Protein AF-A0A8T4DGM3-F1 (afdb_monomer)

Secondary structure (DSSP, 8-state):
---------------HHHHHHHHHHHHHHHHHHHHHHHTT-HHHHHHHHHHHHHIIIIIIIIIIGGGSTTTTS--TTTTHHHHHHHHS----SPPPHHHHHHHHHHHHHHHHHHHHTTTT-HHHHHHHHHHHHIIIIIIIIIIISTT---TT-HHHHHHHHHT-

pLDDT: mean 78.57, std 16.03, range [40.69, 97.56]

Radius of gyration: 17.09 Å; Cα contacts (8 Å, |Δi|>4): 159; chains: 1; bounding box: 42×30×49 Å

Sequence (164 aa):
MNERAKTESKAPVFGWREWFSFLPLFITYIILGFYAIFRIEPLLAFGYLAYILAFYVVGTSYIFCAKCPHYGQRCSYIFAGLLAKRLFKQRYGDCSRIERTYPVVALMLLFIIPMLFVLDNLFYLLTLLVLIVVMFGIVKPFIVCATCQYSHCFGKALSDKVKR

Mean predicted aligned error: 8.23 Å

Solvent-accessible surface area (backbone atoms only — not comparable to full-atom values): 9220 Å² total; per-residue (Å²): 138,82,86,76,70,84,69,81,68,72,67,63,84,67,60,74,69,62,51,68,60,48,52,56,55,52,50,51,51,50,53,53,31,37,51,44,29,38,77,78,41,50,71,58,22,54,50,49,55,51,47,54,50,46,44,49,54,47,48,44,8,54,60,46,23,18,48,36,94,58,49,55,35,80,46,81,60,77,50,26,15,42,49,16,51,74,76,46,70,84,46,79,77,81,80,50,72,63,64,62,46,48,52,55,55,53,50,49,49,64,61,46,56,38,44,72,59,27,71,90,38,62,70,60,38,52,52,57,49,50,50,48,48,47,46,62,69,48,39,37,28,67,60,56,19,64,74,53,83,56,77,88,38,70,53,27,57,52,22,66,57,73,78,104

Structure (mmCIF, N/CA/C/O backbone):
data_AF-A0A8T4DGM3-F1
#
_entry.id   AF-A0A8T4DGM3-F1
#
loop_
_atom_site.group_PDB
_atom_site.id
_atom_site.type_symbol
_atom_site.label_atom_id
_atom_site.label_alt_id
_atom_site.label_comp_id
_atom_site.label_asym_id
_atom_site.label_entity_id
_atom_site.label_seq_id
_atom_site.pdbx_PDB_ins_code
_atom_site.Cartn_x
_atom_site.Cartn_y
_atom_site.Cartn_z
_atom_site.occupancy
_atom_site.B_iso_or_equiv
_atom_site.auth_seq_id
_atom_site.auth_comp_id
_atom_site.auth_asym_id
_atom_site.auth_atom_id
_atom_site.pdbx_PDB_model_num
ATOM 1 N N . MET A 1 1 ? 20.380 -8.406 -31.298 1.00 40.69 1 MET A N 1
ATOM 2 C CA . MET A 1 1 ? 20.753 -7.624 -30.098 1.00 40.69 1 MET A CA 1
ATOM 3 C C . MET A 1 1 ? 20.359 -6.190 -30.383 1.00 40.69 1 MET A C 1
ATOM 5 O O . MET A 1 1 ? 20.923 -5.611 -31.292 1.00 40.69 1 MET A O 1
ATOM 9 N N . ASN A 1 2 ? 19.287 -5.697 -29.760 1.00 41.78 2 ASN A N 1
ATOM 10 C CA . ASN A 1 2 ? 18.649 -4.448 -30.173 1.00 41.78 2 ASN A CA 1
ATOM 11 C C . ASN A 1 2 ? 19.106 -3.305 -29.259 1.00 41.78 2 ASN A C 1
ATOM 13 O O . ASN A 1 2 ? 18.801 -3.306 -28.064 1.00 41.78 2 ASN A O 1
ATOM 17 N N . GLU A 1 3 ? 19.843 -2.367 -29.845 1.00 40.78 3 GLU A N 1
ATOM 18 C CA . GLU A 1 3 ? 20.287 -1.087 -29.298 1.00 40.78 3 GLU A CA 1
ATOM 19 C C . GLU A 1 3 ? 19.090 -0.167 -29.009 1.00 40.78 3 GLU A C 1
ATOM 21 O O . GLU A 1 3 ? 18.940 0.909 -29.584 1.00 40.78 3 GLU A O 1
ATOM 26 N N . ARG A 1 4 ? 18.210 -0.553 -28.077 1.00 46.69 4 ARG A N 1
ATOM 27 C CA . ARG A 1 4 ? 17.335 0.430 -27.431 1.00 46.69 4 ARG A CA 1
ATOM 28 C C . ARG A 1 4 ? 18.205 1.263 -26.513 1.00 46.69 4 ARG A C 1
ATOM 30 O O . ARG A 1 4 ? 18.380 0.933 -25.344 1.00 46.69 4 ARG A O 1
ATOM 37 N N . ALA A 1 5 ? 18.797 2.282 -27.126 1.00 44.53 5 ALA A N 1
ATOM 38 C CA . ALA A 1 5 ? 19.100 3.574 -26.558 1.00 44.53 5 ALA A CA 1
ATOM 39 C C . ALA A 1 5 ? 18.990 3.580 -25.030 1.00 44.53 5 ALA A C 1
ATOM 41 O O . ALA A 1 5 ? 17.903 3.712 -24.461 1.00 44.53 5 ALA A O 1
ATOM 42 N N . LYS A 1 6 ? 20.148 3.506 -24.367 1.00 43.31 6 LYS A N 1
ATOM 43 C CA . LYS A 1 6 ? 20.361 4.240 -23.121 1.00 43.31 6 LYS A CA 1
ATOM 44 C C . LYS A 1 6 ? 20.120 5.722 -23.434 1.00 43.31 6 LYS A C 1
ATOM 46 O O . LYS A 1 6 ? 21.052 6.506 -23.534 1.00 43.31 6 LYS A O 1
ATOM 51 N N . THR A 1 7 ? 18.868 6.125 -23.625 1.00 45.53 7 THR A N 1
ATOM 52 C CA . THR A 1 7 ? 18.479 7.477 -23.268 1.00 45.53 7 THR A CA 1
ATOM 53 C C . THR A 1 7 ? 18.779 7.550 -21.785 1.00 45.53 7 THR A C 1
ATOM 55 O O . THR A 1 7 ? 18.073 6.934 -20.982 1.00 45.53 7 THR A O 1
ATOM 58 N N . GLU A 1 8 ? 19.874 8.222 -21.436 1.00 46.50 8 GLU A N 1
ATOM 59 C CA . GLU A 1 8 ? 20.125 8.754 -20.103 1.00 46.50 8 GLU A CA 1
ATOM 60 C C . GLU A 1 8 ? 18.993 9.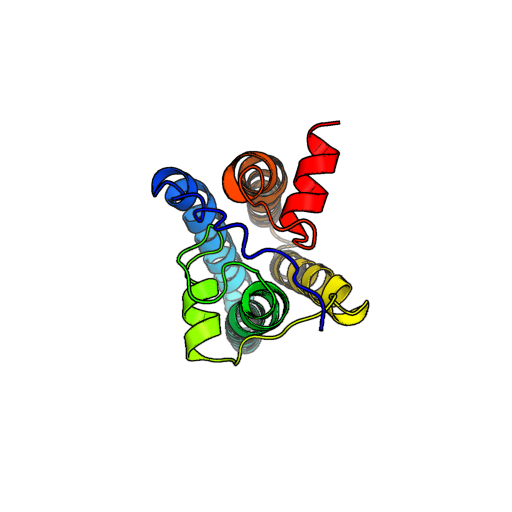734 -19.776 1.00 46.50 8 GLU A C 1
ATOM 62 O O . GLU A 1 8 ? 19.144 10.952 -19.762 1.00 46.50 8 GLU A O 1
ATOM 67 N N . SER A 1 9 ? 17.797 9.191 -19.562 1.00 51.19 9 SER A N 1
ATOM 68 C CA . SER A 1 9 ? 16.713 9.883 -18.904 1.00 51.19 9 SER A CA 1
ATOM 69 C C . SER A 1 9 ? 17.227 10.126 -17.496 1.00 51.19 9 SER A C 1
ATOM 71 O O . SER A 1 9 ? 17.255 9.216 -16.661 1.00 51.19 9 SER A O 1
ATOM 73 N N . LYS A 1 10 ? 17.746 11.340 -17.267 1.00 49.84 10 LYS A N 1
ATOM 74 C CA . LYS A 1 10 ? 18.038 11.835 -15.925 1.00 49.84 10 LYS A CA 1
ATOM 75 C C . LYS A 1 10 ? 16.781 11.571 -15.115 1.00 49.84 10 LYS A C 1
ATOM 77 O O . LYS A 1 10 ? 15.729 12.129 -15.426 1.00 49.84 10 LYS A O 1
ATOM 82 N N . ALA A 1 11 ? 16.888 10.671 -14.135 1.00 52.81 11 ALA A N 1
ATOM 83 C CA . ALA A 1 11 ? 15.782 10.388 -13.239 1.00 52.81 11 ALA A CA 1
ATOM 84 C C . ALA A 1 11 ? 15.266 11.739 -12.734 1.00 52.81 11 ALA A C 1
ATOM 86 O O . ALA A 1 11 ? 16.089 12.540 -12.274 1.00 52.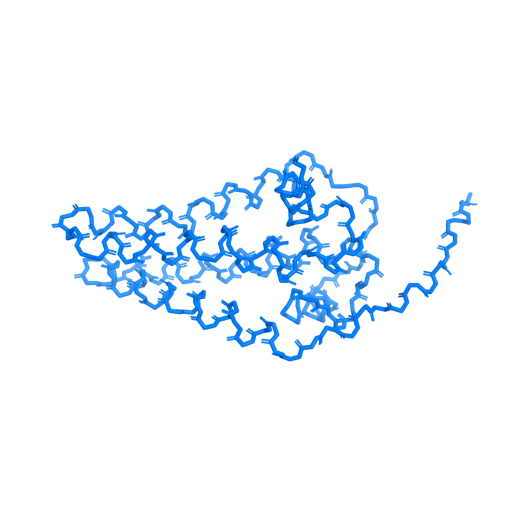81 11 ALA A O 1
ATOM 87 N N . PRO A 1 12 ? 13.964 12.041 -12.874 1.00 53.78 12 PRO A N 1
ATOM 88 C CA . PRO A 1 12 ? 13.437 13.284 -12.348 1.00 53.78 12 PRO A CA 1
ATOM 89 C C . PRO A 1 12 ? 13.794 13.312 -10.863 1.00 53.78 12 PRO A C 1
ATOM 91 O O . PRO A 1 12 ? 13.403 12.416 -10.109 1.00 53.78 12 PRO A O 1
ATOM 94 N N . VAL A 1 13 ? 14.615 14.291 -10.474 1.00 53.06 13 VAL A N 1
ATOM 95 C CA . VAL A 1 13 ? 14.985 14.531 -9.081 1.00 53.06 13 VAL A CA 1
ATOM 96 C C . VAL A 1 13 ? 13.714 15.031 -8.416 1.00 53.06 13 VAL A C 1
ATOM 98 O O . VAL A 1 13 ? 13.386 16.211 -8.463 1.00 53.06 13 VAL A O 1
ATOM 101 N N . PHE A 1 14 ? 12.921 14.082 -7.934 1.00 56.44 14 PHE A N 1
ATOM 102 C CA . PHE A 1 14 ? 11.616 14.347 -7.359 1.00 56.44 14 PHE A CA 1
ATOM 103 C C . PHE A 1 14 ? 11.800 15.100 -6.037 1.00 56.44 14 PHE A C 1
ATOM 105 O O . PHE A 1 14 ? 12.690 14.764 -5.247 1.00 56.44 14 PHE A O 1
ATOM 112 N N . GLY A 1 15 ? 11.008 16.150 -5.829 1.00 55.75 15 GLY A N 1
ATOM 113 C CA . GLY A 1 15 ? 11.131 17.046 -4.694 1.00 55.75 15 GLY A CA 1
ATOM 114 C C . GLY A 1 15 ? 10.674 16.358 -3.413 1.00 55.75 15 GLY A C 1
ATOM 115 O O . GLY A 1 15 ? 9.678 15.642 -3.360 1.00 55.75 15 GLY A O 1
ATOM 116 N N . TRP A 1 16 ? 11.376 16.612 -2.312 1.00 58.34 16 TRP A N 1
ATOM 117 C CA . TRP A 1 16 ? 10.956 16.150 -0.983 1.00 58.34 16 TRP A CA 1
ATOM 118 C C . TRP A 1 16 ? 9.525 16.598 -0.623 1.00 58.34 16 TRP A C 1
ATOM 120 O O . TRP A 1 16 ? 8.851 15.958 0.180 1.00 58.34 16 TRP A O 1
ATOM 130 N N . ARG A 1 17 ? 9.043 17.674 -1.255 1.00 59.72 17 ARG A N 1
ATOM 131 C CA . ARG A 1 17 ? 7.758 18.334 -1.004 1.00 59.72 17 ARG A CA 1
ATOM 132 C C . ARG A 1 17 ? 6.548 17.463 -1.340 1.00 59.72 17 ARG A C 1
ATOM 134 O O . ARG A 1 17 ? 5.610 17.403 -0.555 1.00 59.72 17 ARG A O 1
ATOM 141 N N . GLU A 1 18 ? 6.591 16.745 -2.457 1.00 62.59 18 GLU A N 1
ATOM 142 C CA . GLU A 1 18 ? 5.509 15.847 -2.877 1.00 62.59 18 GLU A CA 1
ATOM 143 C C . GLU A 1 18 ? 5.398 14.607 -1.972 1.00 62.59 18 GLU A C 1
ATOM 145 O O . GLU A 1 18 ? 4.318 14.048 -1.759 1.00 62.59 18 GLU A O 1
ATOM 150 N N . TRP A 1 19 ? 6.534 14.196 -1.406 1.00 61.28 19 TRP A N 1
ATOM 151 C CA . TRP A 1 19 ? 6.655 13.066 -0.490 1.00 61.28 19 TRP A CA 1
ATOM 152 C C . TRP A 1 19 ? 5.946 13.331 0.841 1.00 61.28 19 TRP A C 1
ATOM 154 O O . TRP A 1 19 ? 5.214 12.474 1.340 1.00 61.28 19 TRP A O 1
ATOM 164 N N . PHE A 1 20 ? 6.092 14.553 1.362 1.00 65.69 20 PHE A N 1
ATOM 165 C CA . PHE A 1 20 ? 5.395 15.014 2.562 1.00 65.69 20 PHE A CA 1
ATOM 166 C C . PHE A 1 20 ? 3.872 15.084 2.395 1.00 65.69 20 PHE A C 1
ATOM 168 O O . PHE A 1 20 ? 3.170 15.130 3.396 1.00 65.69 20 PHE A O 1
ATOM 175 N N . SER A 1 21 ? 3.333 15.056 1.172 1.00 70.75 21 SER A N 1
ATOM 176 C CA . SER A 1 21 ? 1.881 15.105 0.965 1.00 70.75 21 SER A CA 1
ATOM 177 C C . SER A 1 21 ? 1.222 13.722 0.936 1.00 70.75 21 SER A C 1
ATOM 179 O O . SER A 1 21 ? 0.131 13.565 1.472 1.00 70.75 21 SER A O 1
ATOM 181 N N . PHE A 1 22 ? 1.853 12.706 0.333 1.00 76.50 22 PHE A N 1
ATOM 182 C CA . PHE A 1 22 ? 1.239 11.372 0.192 1.00 76.50 22 PHE A CA 1
ATOM 183 C C . PHE A 1 22 ? 1.527 10.441 1.370 1.00 76.50 22 PHE A C 1
ATOM 185 O O . PHE A 1 22 ? 0.646 9.706 1.816 1.00 76.50 22 PHE A O 1
ATOM 192 N N . LEU A 1 23 ? 2.770 10.444 1.856 1.00 81.00 23 LEU A N 1
ATOM 193 C CA . LEU A 1 23 ? 3.220 9.478 2.853 1.00 81.00 23 LEU A CA 1
ATOM 194 C C . LEU A 1 23 ? 2.472 9.619 4.188 1.00 81.00 23 LEU A C 1
ATOM 196 O O . LEU A 1 23 ? 2.038 8.588 4.702 1.00 81.00 23 LEU A O 1
ATOM 200 N N . PRO A 1 24 ? 2.242 10.833 4.730 1.00 88.00 24 PRO A N 1
ATOM 201 C CA . PRO A 1 24 ? 1.488 10.967 5.970 1.00 88.00 24 PRO A CA 1
ATOM 202 C C . PRO A 1 24 ? 0.059 10.454 5.821 1.00 88.00 24 PRO A C 1
ATOM 204 O O . PRO A 1 24 ? -0.381 9.695 6.669 1.00 88.00 24 PRO A O 1
ATOM 207 N N . LEU A 1 25 ? -0.624 10.760 4.710 1.00 88.69 25 LEU A N 1
ATOM 208 C CA . LEU A 1 25 ? -1.981 10.262 4.453 1.00 88.69 25 LEU A CA 1
ATOM 209 C C . LEU A 1 25 ? -2.029 8.731 4.418 1.00 88.69 25 LEU A C 1
ATOM 211 O O . LEU A 1 25 ? -2.915 8.127 5.021 1.00 88.69 25 LEU A O 1
ATOM 215 N N . PHE A 1 26 ? -1.056 8.099 3.754 1.00 87.56 26 PHE A N 1
ATOM 216 C CA . PHE A 1 26 ? -0.984 6.642 3.698 1.00 87.56 26 PHE A CA 1
ATOM 217 C C . PHE A 1 26 ? -0.685 6.021 5.065 1.00 87.56 26 PHE A C 1
ATOM 219 O O . PHE A 1 26 ? -1.325 5.045 5.446 1.00 87.56 26 PHE A O 1
ATOM 226 N N . ILE A 1 27 ? 0.250 6.596 5.825 1.00 91.25 27 ILE A N 1
ATOM 227 C CA . ILE A 1 27 ? 0.577 6.135 7.180 1.00 91.25 27 ILE A CA 1
ATOM 228 C C . ILE A 1 27 ? -0.627 6.308 8.107 1.00 91.25 27 ILE A C 1
ATOM 230 O O . ILE A 1 27 ? -0.968 5.376 8.827 1.00 91.25 27 ILE A O 1
ATOM 234 N N . THR A 1 28 ? -1.313 7.452 8.057 1.00 93.12 28 THR A N 1
ATOM 235 C CA . THR A 1 28 ? -2.539 7.696 8.825 1.00 93.12 28 THR A CA 1
ATOM 236 C C . THR A 1 28 ? -3.606 6.662 8.488 1.00 93.12 28 THR A C 1
ATOM 238 O O . THR A 1 28 ? -4.201 6.093 9.400 1.00 93.12 28 THR A O 1
ATOM 241 N N . TYR A 1 29 ? -3.804 6.354 7.202 1.00 94.38 29 TYR A N 1
ATOM 242 C CA . TYR A 1 29 ? -4.722 5.298 6.781 1.00 94.38 29 TYR A CA 1
ATOM 243 C C . TYR A 1 29 ? -4.342 3.937 7.383 1.00 94.38 29 TYR A C 1
ATOM 245 O O . TYR A 1 29 ? -5.194 3.248 7.941 1.00 94.38 29 TYR A O 1
ATOM 253 N N . ILE A 1 30 ? -3.060 3.558 7.317 1.00 94.62 30 ILE A N 1
ATOM 254 C CA . ILE A 1 30 ? -2.570 2.292 7.877 1.00 94.62 30 ILE A CA 1
ATOM 255 C C . ILE A 1 30 ? -2.788 2.236 9.389 1.00 94.62 30 ILE A C 1
ATOM 257 O O . ILE A 1 30 ? -3.254 1.214 9.881 1.00 94.62 30 ILE A O 1
ATOM 261 N N . ILE A 1 31 ? -2.480 3.311 10.119 1.00 96.38 31 ILE A N 1
ATOM 262 C CA . ILE A 1 31 ? -2.642 3.372 11.577 1.00 96.38 31 ILE A CA 1
ATOM 263 C C . ILE A 1 31 ? -4.115 3.232 11.958 1.00 96.38 31 ILE A C 1
ATOM 265 O O . ILE A 1 31 ? -4.442 2.419 12.819 1.00 96.38 31 ILE A O 1
ATOM 269 N N . LEU A 1 32 ? -5.005 3.986 11.306 1.00 95.38 32 LEU A N 1
ATOM 270 C CA . LEU A 1 32 ? -6.441 3.916 11.577 1.00 95.38 32 LEU A CA 1
ATOM 271 C C . LEU A 1 32 ? -7.009 2.541 11.227 1.00 95.38 32 LEU A C 1
ATOM 273 O O . LEU A 1 32 ? -7.769 1.979 12.010 1.00 95.38 32 LEU A O 1
ATOM 277 N N . GLY A 1 33 ? -6.607 1.977 10.086 1.00 94.81 33 GLY A N 1
ATOM 278 C CA . GLY A 1 33 ? -7.051 0.652 9.678 1.00 94.81 33 GLY A CA 1
ATOM 279 C C . GLY A 1 33 ? -6.537 -0.455 10.595 1.00 94.81 33 GLY A C 1
ATOM 280 O O . GLY A 1 33 ? -7.305 -1.322 10.997 1.00 94.81 33 GLY A O 1
ATOM 281 N N . PHE A 1 34 ? -5.266 -0.393 10.999 1.00 97.00 34 PHE A N 1
ATOM 282 C CA . PHE A 1 34 ? -4.703 -1.310 11.987 1.00 97.00 34 PHE A CA 1
ATOM 283 C C . PHE A 1 34 ? -5.440 -1.196 13.321 1.00 97.00 34 PHE A C 1
ATOM 285 O O . PHE A 1 34 ? -5.837 -2.214 13.872 1.00 97.00 34 PHE A O 1
ATOM 292 N N . TYR A 1 35 ? -5.662 0.024 13.820 1.00 97.19 35 TYR A N 1
ATOM 293 C CA . TYR A 1 35 ? -6.368 0.253 15.079 1.00 97.19 35 TYR A CA 1
ATOM 294 C C . TYR A 1 35 ? -7.795 -0.305 15.046 1.00 97.19 35 TYR A C 1
ATOM 296 O O . TYR A 1 35 ? -8.197 -0.998 15.979 1.00 97.19 35 TYR A O 1
ATOM 304 N N . ALA A 1 36 ? -8.533 -0.058 13.960 1.00 95.00 36 ALA A N 1
ATOM 305 C CA . ALA A 1 36 ? -9.883 -0.576 13.773 1.00 95.00 36 ALA A CA 1
ATOM 306 C C . ALA A 1 36 ? -9.926 -2.109 13.837 1.00 95.00 36 ALA A C 1
ATOM 308 O O . ALA A 1 36 ? -10.709 -2.673 14.596 1.00 95.00 36 ALA A O 1
ATOM 309 N N . ILE A 1 37 ? -9.036 -2.780 13.100 1.00 97.06 37 ILE A N 1
ATOM 310 C CA . ILE A 1 37 ? -8.966 -4.244 13.098 1.00 97.06 37 ILE A CA 1
ATOM 311 C C . ILE A 1 37 ? -8.506 -4.758 14.468 1.00 97.06 37 ILE A C 1
ATOM 313 O O . ILE A 1 37 ? -9.090 -5.694 15.000 1.00 97.06 37 ILE A O 1
ATOM 317 N N . PHE A 1 38 ? -7.496 -4.129 15.075 1.00 97.56 38 PHE A N 1
ATOM 318 C CA . PHE A 1 38 ? -6.883 -4.577 16.329 1.00 97.56 38 PHE A CA 1
ATOM 319 C C . PHE A 1 38 ? -7.862 -4.571 17.505 1.00 97.56 38 PHE A C 1
ATOM 321 O O . PHE A 1 38 ? -7.759 -5.406 18.398 1.00 97.56 38 PHE A O 1
ATOM 328 N N . ARG A 1 39 ? -8.823 -3.643 17.505 1.00 96.25 39 ARG A N 1
ATOM 329 C CA . ARG A 1 39 ? -9.865 -3.549 18.537 1.00 96.25 39 ARG A CA 1
ATOM 330 C C . ARG A 1 39 ? -10.804 -4.756 18.562 1.00 96.25 39 ARG A C 1
ATOM 332 O O . ARG A 1 39 ? -11.394 -5.006 19.608 1.00 96.25 39 ARG A O 1
ATOM 339 N N . ILE A 1 40 ? -10.946 -5.457 17.438 1.00 96.00 40 ILE A N 1
ATOM 340 C CA . ILE A 1 40 ? -11.859 -6.592 17.266 1.00 96.00 40 ILE A CA 1
ATOM 341 C C . ILE A 1 40 ? -11.052 -7.895 17.208 1.00 96.00 40 ILE A C 1
ATOM 343 O O . ILE A 1 40 ? -11.288 -8.799 17.998 1.00 96.00 40 ILE A O 1
ATOM 347 N N . GLU A 1 41 ? -10.061 -7.963 16.315 1.00 96.75 41 GLU A N 1
ATOM 348 C CA . GLU A 1 41 ? -9.258 -9.156 16.025 1.00 96.75 41 GLU A CA 1
ATOM 349 C C . GLU A 1 41 ? -7.757 -8.807 15.907 1.00 96.75 41 GLU A C 1
ATOM 351 O O . GLU A 1 41 ? -7.245 -8.546 14.808 1.00 96.75 41 GLU A O 1
ATOM 356 N N . PRO A 1 42 ? -6.999 -8.823 17.024 1.00 96.62 42 PRO A N 1
ATOM 357 C CA . PRO A 1 42 ? -5.583 -8.447 17.047 1.00 96.62 42 PRO A CA 1
ATOM 358 C C . PRO A 1 42 ? -4.711 -9.245 16.075 1.00 96.62 42 PRO A C 1
ATOM 360 O O . PRO A 1 42 ? -3.838 -8.682 15.411 1.00 96.62 42 PRO A O 1
ATOM 363 N N . LEU A 1 43 ? -4.953 -10.556 15.957 1.00 97.38 43 LEU A N 1
ATOM 364 C CA . LEU A 1 43 ? -4.181 -11.428 15.070 1.00 97.38 43 LEU A CA 1
ATOM 365 C C . LEU A 1 43 ? -4.337 -11.004 13.603 1.00 97.38 43 LEU A C 1
ATOM 367 O O . LEU A 1 43 ? -3.356 -10.951 12.858 1.00 97.38 43 LEU A O 1
ATOM 371 N N . LEU A 1 44 ? -5.557 -10.637 13.205 1.00 95.75 44 LEU A N 1
ATOM 372 C CA . LEU A 1 44 ? -5.848 -10.175 11.852 1.00 95.75 44 LEU A CA 1
ATOM 373 C C . LEU A 1 44 ? -5.229 -8.798 11.587 1.00 95.75 44 LEU A C 1
ATOM 375 O O . LEU A 1 44 ? -4.759 -8.554 10.478 1.00 95.75 44 LEU A O 1
ATOM 379 N N . ALA A 1 45 ? -5.126 -7.932 12.598 1.00 96.62 45 ALA A N 1
ATOM 380 C CA . ALA A 1 45 ? -4.449 -6.639 12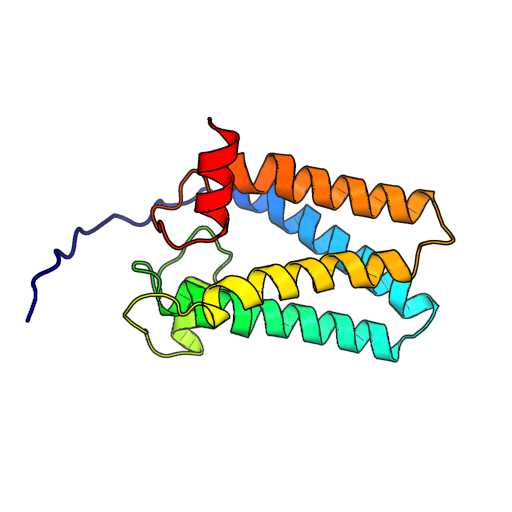.476 1.00 96.62 45 ALA A CA 1
ATOM 381 C C . ALA A 1 45 ? -2.947 -6.795 12.183 1.00 96.62 45 ALA A C 1
ATOM 383 O O . ALA A 1 45 ? -2.406 -6.119 11.303 1.00 96.62 45 ALA A O 1
ATOM 384 N N . PHE A 1 46 ? -2.267 -7.727 12.858 1.00 97.25 46 PHE A N 1
ATOM 385 C CA . PHE A 1 46 ? -0.875 -8.056 12.534 1.00 97.25 46 PHE A CA 1
ATOM 386 C C . PHE A 1 46 ? -0.747 -8.703 11.151 1.00 97.25 46 PHE A C 1
ATOM 388 O O . PHE A 1 46 ? 0.172 -8.364 10.403 1.00 97.25 46 PHE A O 1
ATOM 395 N N . GLY A 1 47 ? -1.697 -9.566 10.776 1.00 97.44 47 GLY A N 1
ATOM 396 C CA . GLY A 1 47 ? -1.794 -10.110 9.420 1.00 97.44 47 GLY A CA 1
ATOM 397 C C . GLY A 1 47 ? -1.939 -9.015 8.358 1.00 97.44 47 GLY A C 1
ATOM 398 O O . GLY A 1 47 ? -1.251 -9.046 7.339 1.00 97.44 47 GLY A O 1
ATOM 399 N N . TYR A 1 48 ? -2.756 -7.995 8.623 1.00 96.00 48 TYR A N 1
ATOM 400 C CA . TYR A 1 48 ? -2.927 -6.823 7.766 1.00 96.00 48 TYR A CA 1
ATOM 401 C C . TYR A 1 48 ? -1.630 -6.010 7.631 1.00 96.00 48 TYR A C 1
ATOM 403 O O . TYR A 1 48 ? -1.246 -5.639 6.521 1.00 96.00 48 TYR A O 1
ATOM 411 N N . LEU A 1 49 ? -0.893 -5.795 8.725 1.00 95.88 49 LEU A N 1
ATOM 412 C CA . LEU A 1 49 ? 0.401 -5.106 8.681 1.00 95.88 49 LEU A CA 1
ATOM 413 C C . LEU A 1 49 ? 1.437 -5.891 7.856 1.00 95.88 49 LEU A C 1
ATOM 415 O O . LEU A 1 49 ? 2.122 -5.322 7.001 1.00 95.88 49 LEU A O 1
ATOM 419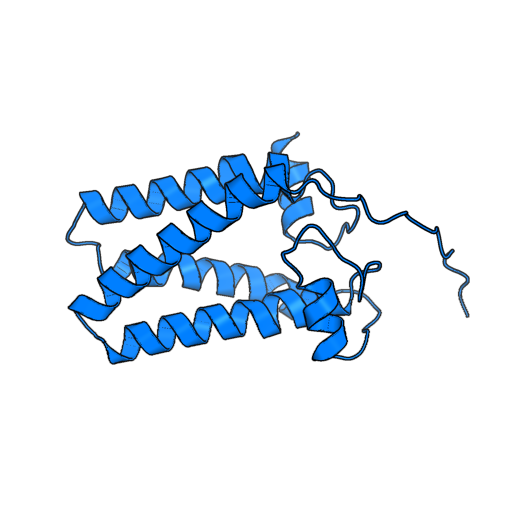 N N . ALA A 1 50 ? 1.520 -7.208 8.072 1.00 95.69 50 ALA A N 1
ATOM 420 C CA . ALA A 1 50 ? 2.388 -8.095 7.301 1.00 95.69 50 ALA A CA 1
ATOM 421 C C . ALA A 1 50 ? 2.013 -8.091 5.811 1.00 95.69 50 ALA A C 1
ATOM 423 O O . ALA A 1 50 ? 2.887 -8.043 4.944 1.00 95.69 50 ALA A O 1
ATOM 424 N N . TYR A 1 51 ? 0.715 -8.065 5.512 1.00 95.12 51 TYR A N 1
ATOM 425 C CA . TYR A 1 51 ? 0.191 -7.958 4.158 1.00 95.12 51 TYR A CA 1
ATOM 426 C C . TYR A 1 51 ? 0.596 -6.644 3.472 1.00 95.12 51 TYR A C 1
ATOM 428 O O . TYR A 1 51 ? 1.079 -6.678 2.340 1.00 95.12 51 TYR A O 1
ATOM 436 N N . ILE A 1 52 ? 0.479 -5.494 4.150 1.00 92.56 52 ILE A N 1
ATOM 437 C CA . ILE A 1 52 ? 0.936 -4.199 3.616 1.00 92.56 52 ILE A CA 1
ATOM 438 C C . ILE A 1 52 ? 2.431 -4.247 3.294 1.00 92.56 52 ILE A C 1
ATOM 440 O O . ILE A 1 52 ? 2.854 -3.807 2.220 1.00 92.56 52 ILE A O 1
ATOM 444 N N . LEU A 1 53 ? 3.237 -4.803 4.202 1.00 90.88 53 LEU A N 1
ATOM 445 C CA . LEU A 1 53 ? 4.676 -4.932 4.000 1.00 90.88 53 LEU A CA 1
ATOM 446 C C . LEU A 1 53 ? 4.989 -5.831 2.796 1.00 90.88 53 LEU A C 1
ATOM 448 O O . LEU A 1 53 ? 5.800 -5.462 1.946 1.00 90.88 53 LEU A O 1
ATOM 452 N N . ALA A 1 54 ? 4.308 -6.972 2.676 1.00 91.12 54 ALA A N 1
ATOM 453 C CA . ALA A 1 54 ? 4.449 -7.880 1.543 1.00 91.12 54 ALA A CA 1
ATOM 454 C C . ALA A 1 54 ? 4.035 -7.214 0.223 1.00 91.12 54 ALA A C 1
ATOM 456 O O . ALA A 1 54 ? 4.754 -7.311 -0.771 1.00 91.12 54 ALA A O 1
ATOM 457 N N . PHE A 1 55 ? 2.930 -6.468 0.207 1.00 88.62 55 PHE A N 1
ATOM 458 C CA . PHE A 1 55 ? 2.506 -5.685 -0.951 1.00 88.62 55 PHE A CA 1
ATOM 459 C C . PHE A 1 55 ? 3.558 -4.640 -1.352 1.00 88.62 55 PHE A C 1
ATOM 461 O O . PHE A 1 55 ? 3.844 -4.448 -2.538 1.00 88.62 55 PHE A O 1
ATOM 468 N N . TYR A 1 56 ? 4.182 -3.983 -0.379 1.00 83.62 56 TYR A N 1
ATOM 469 C CA . TYR A 1 56 ? 5.216 -2.993 -0.643 1.00 83.62 56 TYR A CA 1
ATOM 470 C C . TYR A 1 56 ? 6.506 -3.622 -1.200 1.00 83.62 56 TYR A C 1
ATOM 472 O O . TYR A 1 56 ? 7.050 -3.196 -2.227 1.00 83.62 56 TYR A O 1
ATOM 480 N N . VAL A 1 57 ? 6.985 -4.684 -0.557 1.00 84.19 57 VAL A N 1
ATOM 481 C CA . VAL A 1 57 ? 8.227 -5.367 -0.935 1.00 84.19 57 VAL A CA 1
ATOM 482 C C . VAL A 1 57 ? 8.052 -6.139 -2.244 1.00 84.19 57 VAL A C 1
ATOM 484 O O . VAL A 1 57 ? 8.808 -5.939 -3.192 1.00 84.19 57 VAL A O 1
ATOM 487 N N . VAL A 1 58 ? 7.034 -6.990 -2.339 1.00 83.25 58 VAL A N 1
ATOM 488 C CA . VAL A 1 58 ? 6.809 -7.854 -3.504 1.00 83.25 58 VAL A CA 1
ATOM 489 C C . VAL A 1 58 ? 6.044 -7.099 -4.587 1.00 83.25 58 VAL A C 1
ATOM 491 O O . VAL A 1 58 ? 6.524 -6.937 -5.707 1.00 83.25 58 VAL A O 1
ATOM 494 N N . GLY A 1 59 ? 4.866 -6.576 -4.264 1.00 80.12 59 GLY A N 1
ATOM 495 C CA . GLY A 1 59 ? 4.004 -5.936 -5.257 1.00 80.12 59 GLY A CA 1
ATOM 496 C C . GLY A 1 59 ? 4.635 -4.698 -5.882 1.00 80.12 59 GLY A C 1
ATOM 497 O O . GLY A 1 59 ? 4.670 -4.554 -7.099 1.00 80.12 59 GLY A O 1
ATOM 498 N N . THR A 1 60 ? 5.178 -3.806 -5.063 1.00 78.56 60 THR A N 1
ATOM 499 C CA . THR A 1 60 ? 5.719 -2.544 -5.574 1.00 78.56 60 THR A CA 1
ATOM 500 C C . THR A 1 60 ? 7.164 -2.706 -6.041 1.00 78.56 60 THR A C 1
ATOM 502 O O . THR A 1 60 ? 7.491 -2.384 -7.187 1.00 78.56 60 THR A O 1
ATOM 505 N N . SER A 1 61 ? 8.031 -3.254 -5.185 1.00 82.00 61 SER A N 1
ATOM 506 C CA . SER A 1 61 ? 9.468 -3.286 -5.478 1.00 82.00 61 SER A CA 1
ATOM 507 C C . SER A 1 61 ? 9.848 -4.389 -6.478 1.00 82.00 61 SER A C 1
ATOM 509 O O . SER A 1 61 ? 10.597 -4.121 -7.418 1.00 82.00 61 SER A O 1
ATOM 511 N N . TYR A 1 62 ? 9.312 -5.608 -6.346 1.00 84.50 62 TYR A N 1
ATOM 512 C CA . TYR A 1 62 ? 9.647 -6.706 -7.266 1.00 84.50 62 TYR A CA 1
ATOM 513 C C . TYR A 1 62 ? 8.928 -6.619 -8.618 1.00 84.50 62 TYR A C 1
ATOM 515 O O . TYR A 1 62 ? 9.557 -6.824 -9.656 1.00 84.50 62 TYR A O 1
ATOM 523 N N . ILE A 1 63 ? 7.624 -6.328 -8.642 1.00 83.12 63 ILE A N 1
ATOM 524 C CA . ILE A 1 63 ? 6.861 -6.363 -9.904 1.00 83.12 63 ILE A CA 1
ATOM 525 C C . ILE A 1 63 ? 7.135 -5.123 -10.759 1.00 83.12 63 ILE A C 1
ATOM 527 O O . ILE A 1 63 ? 7.370 -5.247 -11.962 1.00 83.12 63 ILE A O 1
ATOM 531 N N . PHE A 1 64 ? 7.136 -3.932 -10.154 1.00 78.56 64 PHE A N 1
ATOM 532 C CA . PHE A 1 64 ? 7.328 -2.687 -10.898 1.00 78.56 64 PHE A CA 1
ATOM 533 C C . PHE A 1 64 ? 8.771 -2.201 -10.863 1.00 78.56 64 PHE A C 1
ATOM 535 O O . PHE A 1 64 ? 9.366 -1.983 -11.918 1.00 78.56 64 PHE A O 1
ATOM 542 N N . CYS A 1 65 ? 9.352 -2.017 -9.674 1.00 80.62 65 CYS A N 1
ATOM 543 C CA . CYS A 1 65 ? 10.653 -1.356 -9.576 1.00 80.62 65 CYS A CA 1
ATOM 544 C C . CYS A 1 65 ? 11.801 -2.203 -10.137 1.00 80.62 65 CYS A C 1
ATOM 546 O O . CYS A 1 65 ? 12.705 -1.626 -10.733 1.00 80.62 65 CYS A O 1
ATOM 548 N N . ALA A 1 66 ? 11.748 -3.537 -10.041 1.00 85.00 66 ALA A N 1
ATOM 549 C CA . ALA A 1 66 ? 12.762 -4.415 -10.635 1.00 85.00 66 ALA A CA 1
ATOM 550 C C . ALA A 1 66 ? 12.792 -4.367 -12.174 1.00 85.00 66 ALA A C 1
ATOM 552 O O . ALA A 1 66 ? 13.839 -4.633 -12.758 1.00 85.00 66 ALA A O 1
ATOM 553 N N . LYS A 1 67 ? 11.665 -4.022 -12.819 1.00 83.38 67 LYS A N 1
ATOM 554 C CA . LYS A 1 67 ? 11.530 -3.857 -14.280 1.00 83.38 67 LYS A CA 1
ATOM 555 C C . LYS A 1 67 ? 11.655 -2.406 -14.755 1.00 83.38 67 LYS A C 1
ATOM 557 O O . LYS A 1 67 ? 11.659 -2.137 -15.954 1.00 83.38 67 LYS A O 1
ATOM 562 N N . CYS A 1 68 ? 11.731 -1.458 -13.825 1.00 79.94 68 CYS A N 1
ATOM 563 C CA . CYS A 1 68 ? 11.773 -0.037 -14.136 1.00 79.94 68 CYS A CA 1
ATOM 564 C C . CYS A 1 68 ? 13.130 0.348 -14.761 1.00 79.94 68 CYS A C 1
ATOM 566 O O . CYS A 1 68 ? 14.168 -0.104 -14.272 1.00 79.94 68 CYS A O 1
ATOM 568 N N . PRO A 1 69 ? 13.171 1.237 -15.774 1.00 77.12 69 PRO A N 1
ATOM 569 C CA . PRO A 1 69 ? 14.431 1.756 -16.319 1.00 77.12 69 PRO A CA 1
ATOM 570 C C . PRO A 1 69 ? 15.274 2.509 -15.275 1.00 77.12 69 PRO A C 1
ATOM 572 O O . PRO A 1 69 ? 16.493 2.562 -15.392 1.00 77.12 69 PRO A O 1
ATOM 575 N N . HIS A 1 70 ? 14.640 3.030 -14.219 1.00 74.38 70 HIS A N 1
ATOM 576 C CA . HIS A 1 70 ? 15.302 3.686 -13.084 1.00 74.38 70 HIS A CA 1
ATOM 577 C C . HIS A 1 70 ? 15.645 2.716 -11.938 1.00 74.38 70 HIS A C 1
ATOM 579 O O . HIS A 1 70 ? 15.744 3.123 -10.777 1.00 74.38 70 HIS A O 1
ATOM 585 N N . TYR A 1 71 ? 15.773 1.419 -12.221 1.00 79.69 71 TYR A N 1
ATOM 586 C CA . TYR A 1 71 ? 16.139 0.415 -11.226 1.00 79.69 71 TYR A CA 1
ATOM 587 C C . TYR A 1 71 ? 17.414 0.809 -10.464 1.00 79.69 71 TYR A C 1
ATOM 589 O O . TYR A 1 71 ? 18.426 1.187 -11.053 1.00 79.69 71 TYR A O 1
ATOM 597 N N . GLY A 1 72 ? 17.370 0.726 -9.131 1.00 75.44 72 GLY A N 1
ATOM 598 C CA . GLY A 1 72 ? 18.506 1.083 -8.284 1.00 75.44 72 GLY A CA 1
ATOM 599 C C . GLY A 1 72 ? 18.782 2.575 -8.131 1.00 75.44 72 GLY A C 1
ATOM 600 O O . GLY A 1 72 ? 19.753 2.929 -7.462 1.00 75.44 72 GLY A O 1
ATOM 601 N N . GLN A 1 73 ? 17.942 3.437 -8.703 1.00 76.19 73 GLN A N 1
ATOM 602 C CA . GLN A 1 73 ? 17.996 4.884 -8.526 1.00 76.19 73 GLN A CA 1
ATOM 603 C C . GLN A 1 73 ? 16.915 5.350 -7.539 1.00 76.19 73 GLN A C 1
ATOM 605 O O . GLN A 1 73 ? 15.933 4.649 -7.271 1.00 76.19 73 GLN A O 1
ATOM 610 N N . ARG A 1 74 ? 17.095 6.549 -6.972 1.00 67.69 74 ARG A N 1
ATOM 611 C CA . ARG A 1 74 ? 16.046 7.213 -6.186 1.00 67.69 74 ARG A CA 1
ATOM 612 C C . ARG A 1 74 ? 14.944 7.666 -7.146 1.00 67.69 74 ARG A C 1
ATOM 614 O O . ARG A 1 74 ? 15.218 8.428 -8.065 1.00 67.69 74 ARG A O 1
ATOM 621 N N . CYS A 1 75 ? 13.723 7.181 -6.945 1.00 68.12 75 CYS A N 1
ATOM 622 C CA . CYS A 1 75 ? 12.559 7.528 -7.760 1.00 68.12 75 CYS A CA 1
ATOM 623 C C . CYS A 1 75 ? 11.357 7.902 -6.878 1.00 68.12 75 CYS A C 1
ATOM 625 O O . CYS A 1 75 ? 11.395 7.728 -5.659 1.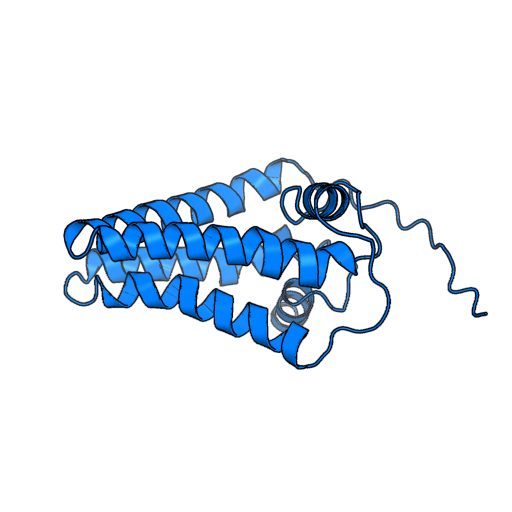00 68.12 75 CYS A O 1
ATOM 627 N N . SER A 1 76 ? 10.285 8.397 -7.504 1.00 59.66 76 SER A N 1
ATOM 628 C CA . SER A 1 76 ? 9.071 8.896 -6.836 1.00 59.66 76 SER A CA 1
ATOM 629 C C . SER A 1 76 ? 8.325 7.850 -5.996 1.00 59.66 76 SER A C 1
ATOM 631 O O . SER A 1 76 ? 7.573 8.205 -5.093 1.00 59.66 76 SER A O 1
ATOM 633 N N . TYR A 1 77 ? 8.576 6.559 -6.220 1.00 59.81 77 TYR A N 1
ATOM 634 C CA . TYR A 1 77 ? 8.071 5.469 -5.387 1.00 59.81 77 TYR A CA 1
ATOM 635 C C . TYR A 1 77 ? 9.062 5.160 -4.245 1.00 59.81 77 TYR A C 1
ATOM 637 O O . TYR A 1 77 ? 9.771 4.163 -4.282 1.00 59.81 77 TYR A O 1
ATOM 645 N N . ILE A 1 78 ? 9.148 6.061 -3.257 1.00 59.88 78 ILE A N 1
ATOM 646 C CA . ILE A 1 78 ? 9.586 5.819 -1.857 1.00 59.88 78 ILE A CA 1
ATOM 647 C C . ILE A 1 78 ? 10.729 4.789 -1.702 1.00 59.88 78 ILE A C 1
ATOM 649 O O . ILE A 1 78 ? 10.537 3.694 -1.191 1.00 59.88 78 ILE A O 1
ATOM 653 N N . PHE A 1 79 ? 11.956 5.092 -2.127 1.00 67.38 79 PHE A N 1
ATOM 654 C CA . PHE A 1 79 ? 13.088 4.148 -2.007 1.00 67.38 79 PHE A CA 1
ATOM 655 C C . PHE A 1 79 ? 12.867 2.760 -2.650 1.00 67.38 79 PHE A C 1
ATOM 657 O O . PHE A 1 79 ? 13.786 1.953 -2.612 1.00 67.38 79 PHE A O 1
ATOM 664 N N . ALA A 1 80 ? 11.729 2.460 -3.282 1.00 71.25 80 ALA A N 1
ATOM 665 C CA . ALA A 1 80 ? 11.394 1.138 -3.797 1.00 71.25 80 ALA A CA 1
ATOM 666 C C . ALA A 1 80 ? 12.340 0.737 -4.930 1.00 71.25 80 ALA A C 1
ATOM 668 O O . ALA A 1 80 ? 12.668 -0.432 -5.062 1.00 71.25 80 ALA A O 1
ATOM 669 N N . GLY A 1 81 ? 12.875 1.703 -5.687 1.00 72.62 81 GLY A N 1
ATOM 670 C CA . GLY A 1 81 ? 13.967 1.468 -6.639 1.00 72.62 81 GLY A CA 1
ATOM 671 C C . GLY A 1 81 ? 15.271 1.006 -5.972 1.00 72.62 81 GLY A C 1
ATOM 672 O O . GLY A 1 81 ? 15.911 0.070 -6.451 1.00 72.62 81 GLY A O 1
ATOM 673 N N . LEU A 1 82 ? 15.646 1.613 -4.842 1.00 78.38 82 LEU A N 1
ATOM 674 C CA . LEU A 1 82 ? 16.816 1.221 -4.043 1.00 78.38 82 LEU A CA 1
ATOM 675 C C . LEU A 1 82 ? 16.585 -0.105 -3.309 1.00 78.38 82 LEU A C 1
ATOM 677 O O . LEU A 1 82 ? 17.466 -0.961 -3.277 1.00 78.38 82 LEU A O 1
ATOM 681 N N . LEU A 1 83 ? 15.389 -0.287 -2.754 1.00 79.56 83 LEU A N 1
ATOM 682 C CA . LEU A 1 83 ? 14.967 -1.504 -2.078 1.00 79.56 83 LEU A CA 1
ATOM 683 C C . LEU A 1 83 ? 14.924 -2.675 -3.063 1.00 79.56 83 LEU A C 1
ATOM 685 O O . LEU A 1 83 ? 15.453 -3.742 -2.766 1.00 79.56 83 LEU A O 1
ATOM 689 N N . ALA A 1 84 ? 14.401 -2.449 -4.271 1.00 83.25 84 ALA A N 1
ATOM 690 C CA . ALA A 1 84 ? 14.420 -3.429 -5.347 1.00 83.25 84 ALA A CA 1
ATOM 691 C C . ALA A 1 84 ? 15.847 -3.829 -5.718 1.00 83.25 84 ALA A C 1
ATOM 693 O O . ALA A 1 84 ? 16.102 -5.016 -5.880 1.00 83.25 84 ALA A O 1
ATOM 694 N N . LYS A 1 85 ? 16.789 -2.874 -5.774 1.00 85.00 85 LYS A N 1
ATOM 695 C CA . LYS A 1 85 ? 18.208 -3.178 -6.012 1.00 85.00 85 LYS A CA 1
ATOM 696 C C . LYS A 1 85 ? 18.829 -4.053 -4.931 1.00 85.00 85 LYS A C 1
ATOM 698 O O . LYS A 1 85 ? 19.696 -4.866 -5.235 1.00 85.00 85 LYS A O 1
ATOM 703 N N . ARG A 1 86 ? 18.423 -3.862 -3.677 1.00 86.75 86 ARG A N 1
ATOM 704 C CA . ARG A 1 86 ? 18.969 -4.614 -2.544 1.00 86.75 86 ARG A CA 1
ATOM 705 C C . ARG A 1 86 ? 18.377 -6.018 -2.432 1.00 86.75 86 ARG A C 1
ATOM 707 O O . ARG A 1 86 ? 19.085 -6.926 -2.016 1.00 86.75 86 ARG A O 1
ATOM 714 N N . LEU A 1 87 ? 17.097 -6.180 -2.766 1.00 86.56 87 LEU A N 1
ATOM 715 C CA . LEU A 1 87 ? 16.356 -7.425 -2.542 1.00 86.56 87 LEU A CA 1
ATOM 716 C C . LEU A 1 87 ? 16.243 -8.309 -3.785 1.00 86.56 87 LEU A C 1
ATOM 718 O O . LEU A 1 87 ? 16.084 -9.520 -3.660 1.00 86.56 87 LEU A O 1
ATOM 722 N N . PHE A 1 88 ? 16.304 -7.729 -4.980 1.00 88.50 88 PHE A N 1
ATOM 723 C CA . PHE A 1 88 ? 16.014 -8.432 -6.225 1.00 88.50 88 PHE A CA 1
ATOM 724 C C . PHE A 1 88 ? 17.104 -8.184 -7.265 1.00 88.50 88 PHE A C 1
ATOM 726 O O . PHE A 1 88 ? 17.979 -7.343 -7.091 1.00 88.50 88 PHE A O 1
ATOM 733 N N . LYS A 1 89 ? 17.077 -8.960 -8.352 1.00 88.38 89 LYS A N 1
ATOM 734 C CA . LYS A 1 89 ? 17.876 -8.688 -9.554 1.00 88.38 89 LYS A CA 1
ATOM 735 C C . LYS A 1 89 ? 17.053 -7.838 -10.516 1.00 88.38 89 LYS A C 1
ATOM 737 O O . LYS A 1 89 ? 15.825 -7.946 -10.536 1.00 88.38 89 LYS A O 1
ATOM 742 N N . GLN A 1 90 ? 17.727 -7.038 -11.340 1.00 88.50 90 GLN A N 1
ATOM 743 C CA . GLN A 1 90 ? 17.057 -6.289 -12.399 1.00 88.50 90 GLN A CA 1
ATOM 744 C C . GLN A 1 90 ? 16.383 -7.265 -13.364 1.00 88.50 90 GLN A C 1
ATOM 746 O O . GLN A 1 90 ? 16.988 -8.243 -13.805 1.00 88.50 90 GLN A O 1
ATOM 751 N N . ARG A 1 91 ? 15.116 -7.002 -13.670 1.00 87.31 91 ARG A N 1
ATOM 752 C CA . ARG A 1 91 ? 14.302 -7.780 -14.601 1.00 87.31 91 ARG A CA 1
ATOM 753 C C . ARG A 1 91 ? 14.053 -6.929 -15.840 1.00 87.31 91 ARG A C 1
ATOM 755 O O . ARG A 1 91 ? 13.962 -5.710 -15.758 1.00 87.31 91 ARG A O 1
ATOM 762 N N . TYR A 1 92 ? 13.917 -7.581 -16.984 1.00 84.06 92 TYR A N 1
ATOM 763 C CA . TYR A 1 92 ? 13.632 -6.925 -18.257 1.00 84.06 92 TYR A CA 1
ATOM 764 C C . TYR A 1 92 ? 12.414 -7.575 -18.914 1.00 84.06 92 TYR A C 1
ATOM 766 O O . TYR A 1 92 ? 12.041 -8.698 -18.567 1.00 84.06 92 TYR A O 1
ATOM 774 N N . GLY A 1 93 ? 11.805 -6.867 -19.863 1.00 82.56 93 GLY A N 1
ATOM 775 C CA . GLY A 1 93 ? 10.619 -7.322 -20.588 1.00 82.56 93 GLY A CA 1
ATOM 776 C C . GLY A 1 93 ? 9.304 -6.819 -19.995 1.00 82.56 93 GLY A C 1
ATOM 777 O O . GLY A 1 93 ? 9.260 -6.247 -18.903 1.00 82.56 93 GLY A O 1
ATOM 778 N N . ASP A 1 94 ? 8.227 -7.033 -20.745 1.00 80.88 94 ASP A N 1
ATOM 779 C CA . ASP A 1 94 ? 6.905 -6.504 -20.418 1.00 80.88 94 ASP A CA 1
ATOM 780 C C . ASP A 1 94 ? 6.318 -7.129 -19.144 1.00 80.88 94 ASP A C 1
ATOM 782 O O . ASP A 1 94 ? 6.674 -8.237 -18.721 1.00 80.88 94 ASP A O 1
ATOM 786 N N . CYS A 1 95 ? 5.409 -6.400 -18.492 1.00 80.12 95 CYS A N 1
ATOM 787 C CA . CYS A 1 95 ? 4.647 -6.946 -17.373 1.00 80.12 95 CYS A CA 1
ATOM 788 C C . CYS A 1 95 ? 3.629 -7.966 -17.887 1.00 80.12 95 CYS A C 1
ATOM 790 O O . CYS A 1 95 ? 2.834 -7.659 -18.780 1.00 80.12 95 CYS A O 1
ATOM 792 N N . SER A 1 96 ? 3.614 -9.157 -17.288 1.00 86.81 96 SER A N 1
ATOM 793 C CA . SER A 1 96 ? 2.582 -10.153 -17.584 1.00 86.81 96 SER A CA 1
ATOM 794 C C . SER A 1 96 ? 1.197 -9.642 -17.156 1.00 86.81 96 SER A C 1
ATOM 796 O O . SER A 1 96 ? 1.076 -8.719 -16.344 1.00 86.81 96 SER A O 1
ATOM 798 N N . ARG A 1 97 ? 0.115 -10.248 -17.671 1.00 84.88 97 ARG A N 1
ATOM 799 C CA . ARG A 1 97 ? -1.254 -9.886 -17.245 1.00 84.88 97 ARG A CA 1
ATOM 800 C C . ARG A 1 97 ? -1.426 -10.001 -15.728 1.00 84.88 97 ARG A C 1
ATOM 802 O O . ARG A 1 97 ? -2.013 -9.108 -15.130 1.00 84.88 97 ARG A O 1
ATOM 809 N N . ILE A 1 98 ? -0.855 -11.044 -15.127 1.00 85.38 98 ILE A N 1
ATOM 810 C CA . ILE A 1 98 ? -0.901 -11.297 -13.681 1.00 85.38 98 ILE A CA 1
ATOM 811 C C . ILE A 1 98 ? -0.150 -10.202 -12.917 1.00 85.38 98 ILE A C 1
ATOM 813 O O . ILE A 1 98 ? -0.661 -9.659 -11.944 1.00 85.38 98 ILE A O 1
ATOM 817 N N . GLU A 1 99 ? 1.037 -9.818 -13.390 1.00 82.81 99 GLU A N 1
ATOM 818 C CA . GLU A 1 99 ? 1.824 -8.730 -12.796 1.00 82.81 99 GLU A CA 1
ATOM 819 C C . GLU A 1 99 ? 1.100 -7.377 -12.869 1.00 82.81 99 GLU A C 1
ATOM 821 O O . GLU A 1 99 ? 1.304 -6.516 -12.017 1.00 82.81 99 GLU A O 1
ATOM 826 N N . ARG A 1 100 ? 0.226 -7.180 -13.863 1.00 80.94 100 ARG A N 1
ATOM 827 C CA . ARG A 1 100 ? -0.588 -5.966 -13.981 1.00 80.94 100 ARG A CA 1
ATOM 828 C C . ARG A 1 100 ? -1.830 -5.993 -13.085 1.00 80.94 100 ARG A C 1
ATOM 830 O O . ARG A 1 100 ? -2.192 -4.946 -12.554 1.00 80.94 100 ARG A O 1
ATOM 837 N N . THR A 1 101 ? -2.488 -7.141 -12.919 1.00 84.56 101 THR A N 1
ATOM 838 C CA . THR A 1 101 ? -3.729 -7.255 -12.130 1.00 84.56 101 THR A CA 1
ATOM 839 C C . THR A 1 101 ? -3.474 -7.392 -10.634 1.00 84.56 101 THR A C 1
ATOM 841 O O . THR A 1 101 ? -4.179 -6.761 -9.849 1.00 84.56 101 THR A O 1
ATOM 844 N N . TYR A 1 102 ? -2.442 -8.141 -10.235 1.00 87.88 102 TYR A N 1
ATOM 845 C CA . TYR A 1 102 ? -2.053 -8.336 -8.836 1.00 87.88 102 TYR A CA 1
ATOM 846 C C . TYR A 1 102 ? -2.024 -7.038 -8.013 1.00 87.88 102 TYR A C 1
ATOM 848 O O . TYR A 1 102 ? -2.686 -6.989 -6.983 1.00 87.88 102 TYR A O 1
ATOM 856 N N . PRO A 1 103 ? -1.336 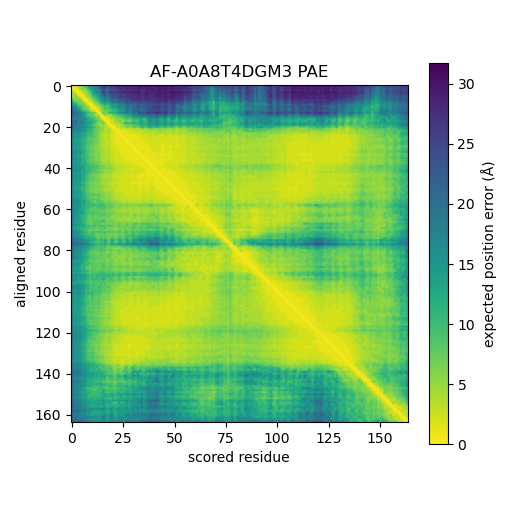-5.961 -8.433 1.00 82.69 103 PRO A N 1
ATOM 857 C CA . PRO A 1 103 ? -1.250 -4.752 -7.625 1.00 82.69 103 PRO A CA 1
ATOM 858 C C . PRO A 1 103 ? -2.581 -4.013 -7.509 1.00 82.69 103 PRO A C 1
ATOM 860 O O . PRO A 1 103 ? -2.780 -3.320 -6.522 1.00 82.69 103 PRO A O 1
ATOM 863 N N . VAL A 1 104 ? -3.494 -4.161 -8.472 1.00 84.62 104 VAL A N 1
ATOM 864 C CA . VAL A 1 104 ? -4.841 -3.575 -8.387 1.00 84.62 104 VAL A CA 1
ATOM 865 C C . VAL A 1 104 ? -5.656 -4.306 -7.333 1.00 84.62 104 VAL A C 1
ATOM 867 O O . VAL A 1 104 ? -6.197 -3.674 -6.432 1.00 84.62 104 VAL A O 1
ATOM 870 N N . VAL A 1 105 ? -5.684 -5.637 -7.414 1.00 90.31 105 VAL A N 1
ATOM 871 C CA . VAL A 1 105 ? -6.383 -6.488 -6.443 1.00 90.31 105 VAL A CA 1
ATOM 872 C C . VAL A 1 105 ? -5.788 -6.294 -5.053 1.00 90.31 105 VAL A C 1
ATOM 874 O O . VAL A 1 105 ? -6.515 -6.095 -4.085 1.00 90.31 105 VAL A O 1
ATOM 877 N N . ALA A 1 106 ? -4.460 -6.277 -4.956 1.00 89.50 106 ALA A N 1
ATOM 878 C CA . ALA A 1 106 ? -3.786 -6.151 -3.682 1.00 89.50 106 ALA A CA 1
ATOM 879 C C . ALA A 1 106 ? -4.040 -4.784 -3.027 1.00 89.50 106 ALA A C 1
ATOM 881 O O . ALA A 1 106 ? -4.271 -4.692 -1.820 1.00 89.50 106 ALA A O 1
ATOM 882 N N . LEU A 1 107 ? -4.056 -3.725 -3.835 1.00 87.69 107 LEU A N 1
ATOM 883 C CA . LEU A 1 107 ? -4.396 -2.390 -3.377 1.00 87.69 107 LEU A CA 1
ATOM 884 C C . LEU A 1 107 ? -5.872 -2.301 -2.953 1.00 87.69 107 LEU A C 1
ATOM 886 O O . LEU A 1 107 ? -6.159 -1.724 -1.912 1.00 87.69 107 LEU A O 1
ATOM 890 N N . MET A 1 108 ? -6.799 -2.907 -3.701 1.00 90.88 108 MET A N 1
ATOM 891 C CA . MET A 1 108 ? -8.211 -2.983 -3.300 1.00 90.88 108 MET A CA 1
ATOM 892 C C . MET A 1 108 ? -8.370 -3.662 -1.940 1.00 90.88 108 MET A C 1
ATOM 894 O O . MET A 1 108 ? -9.022 -3.105 -1.065 1.00 90.88 108 MET A O 1
ATOM 898 N N . LEU A 1 109 ? -7.730 -4.813 -1.728 1.00 93.56 109 LEU A N 1
ATOM 899 C CA . LEU A 1 109 ? -7.781 -5.517 -0.444 1.00 93.56 109 LEU A CA 1
ATOM 900 C C . LEU A 1 109 ? -7.204 -4.674 0.700 1.00 93.56 109 LEU A C 1
ATOM 902 O O . LEU A 1 109 ? -7.793 -4.639 1.775 1.00 93.56 109 LEU A O 1
ATOM 906 N N . LEU A 1 110 ? -6.107 -3.946 0.456 1.00 93.12 110 LEU A N 1
ATOM 907 C CA . LEU A 1 110 ? -5.511 -3.044 1.446 1.00 93.12 110 LEU A CA 1
ATOM 908 C C . LEU A 1 110 ? -6.526 -2.010 1.950 1.00 93.12 110 LEU A C 1
ATOM 910 O O . LEU A 1 110 ? -6.550 -1.718 3.140 1.00 93.12 110 LEU A O 1
ATOM 914 N N . PHE A 1 111 ? -7.371 -1.483 1.063 1.00 92.69 111 PHE A N 1
ATOM 915 C CA . PHE A 1 111 ? -8.348 -0.456 1.418 1.00 92.69 111 PHE A CA 1
ATOM 916 C C . PHE A 1 111 ? -9.697 -1.008 1.895 1.00 92.69 111 PHE A C 1
ATOM 918 O O . PHE A 1 111 ? -10.358 -0.401 2.734 1.00 92.69 111 PHE A O 1
ATOM 925 N N . ILE A 1 112 ? -10.126 -2.153 1.370 1.00 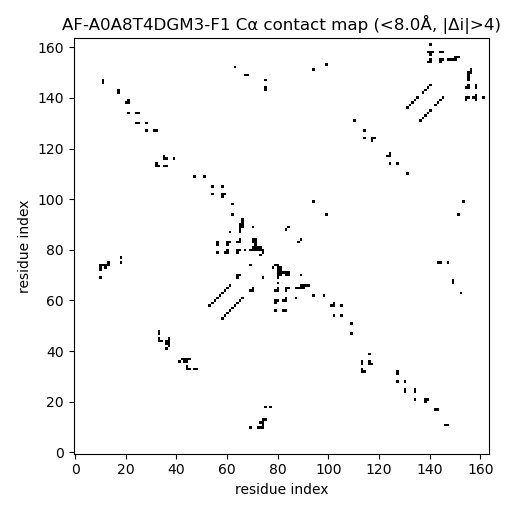94.62 112 ILE A N 1
ATOM 926 C CA . ILE A 1 112 ? -11.429 -2.736 1.705 1.00 94.62 112 ILE A CA 1
ATOM 927 C C . ILE A 1 112 ? -11.381 -3.421 3.068 1.00 94.62 112 ILE A C 1
ATOM 929 O O . ILE A 1 112 ? -12.331 -3.278 3.830 1.00 94.62 112 ILE A O 1
ATOM 933 N N . ILE A 1 113 ? -10.292 -4.127 3.402 1.00 95.00 113 ILE A N 1
ATOM 934 C CA . ILE A 1 113 ? -10.214 -4.893 4.654 1.00 95.00 113 ILE A CA 1
ATOM 935 C C . ILE A 1 113 ? -10.517 -3.996 5.862 1.00 95.00 113 ILE A C 1
ATOM 937 O O . ILE A 1 113 ? -11.483 -4.304 6.550 1.00 95.00 113 ILE A O 1
ATOM 941 N N . PRO A 1 114 ? -9.829 -2.861 6.100 1.00 93.81 114 PRO A N 1
ATOM 942 C CA . PRO A 1 114 ? -10.144 -2.003 7.240 1.00 93.81 114 PRO A CA 1
ATOM 943 C C . PRO A 1 114 ? -11.578 -1.469 7.259 1.00 93.81 114 PRO A C 1
ATOM 945 O O . PRO A 1 114 ? -12.142 -1.295 8.334 1.00 93.81 114 PRO A O 1
ATOM 948 N N . MET A 1 115 ? -12.180 -1.225 6.088 1.00 94.38 115 MET A N 1
ATOM 949 C CA . MET A 1 115 ? -13.557 -0.727 5.996 1.00 94.38 115 MET A CA 1
ATOM 950 C C . MET A 1 115 ? -14.575 -1.730 6.523 1.00 94.38 115 MET A C 1
ATOM 952 O O . MET A 1 115 ? -15.538 -1.319 7.163 1.00 94.38 115 MET A O 1
ATOM 956 N N . LEU A 1 116 ? -14.352 -3.027 6.293 1.00 96.25 116 LEU A N 1
ATOM 957 C CA . LEU A 1 116 ? -15.245 -4.084 6.774 1.00 96.25 116 LEU A CA 1
ATOM 958 C C . LEU A 1 116 ? -15.329 -4.119 8.308 1.00 96.25 116 LEU A C 1
ATOM 960 O O . LEU A 1 116 ? -16.367 -4.488 8.846 1.00 96.25 116 LEU A O 1
ATOM 964 N N . PHE A 1 117 ? -14.269 -3.690 9.000 1.00 95.69 117 PHE A N 1
ATOM 965 C CA . PHE A 1 117 ? -14.190 -3.656 10.466 1.00 95.69 117 PHE A CA 1
ATOM 966 C C . PHE A 1 117 ? -14.712 -2.349 11.084 1.00 95.69 117 PHE A C 1
ATOM 968 O O . PHE A 1 117 ? -14.668 -2.205 12.300 1.00 95.69 117 PHE A O 1
ATOM 975 N N . VAL A 1 118 ? -15.183 -1.394 10.272 1.00 95.50 118 VAL A N 1
ATOM 976 C CA . VAL A 1 118 ? -15.751 -0.118 10.752 1.00 95.50 118 VAL A CA 1
ATOM 977 C C . VAL A 1 118 ? -17.122 0.190 10.149 1.00 95.50 118 VAL A C 1
ATOM 979 O O . VAL A 1 118 ? -17.552 1.342 10.151 1.00 95.50 118 VAL A O 1
ATOM 982 N N . LEU A 1 119 ? -17.814 -0.813 9.596 1.00 95.31 119 LEU A N 1
ATOM 983 C CA . LEU A 1 119 ? -19.131 -0.625 8.966 1.00 95.31 119 LEU A CA 1
ATOM 984 C C . LEU A 1 119 ? -20.202 -0.140 9.953 1.00 95.31 119 LEU A C 1
ATOM 986 O O . LEU A 1 119 ? -21.154 0.524 9.553 1.00 95.31 119 LEU A O 1
ATOM 990 N N . ASP A 1 120 ? -20.034 -0.452 11.233 1.00 94.56 120 ASP A N 1
ATOM 991 C CA . ASP A 1 120 ? -20.876 -0.021 12.346 1.00 94.56 120 ASP A CA 1
ATOM 992 C C . ASP A 1 120 ? -20.564 1.411 12.823 1.00 94.56 120 ASP A C 1
ATOM 994 O O . ASP A 1 120 ? -21.395 2.046 13.473 1.00 94.56 120 ASP A O 1
ATOM 998 N N . ASN A 1 121 ? -19.398 1.959 12.466 1.00 94.19 121 ASN A N 1
ATOM 999 C CA . ASN A 1 121 ? -18.968 3.302 12.838 1.00 94.19 121 ASN A CA 1
ATOM 1000 C C . ASN A 1 121 ? -18.849 4.213 11.609 1.00 94.19 121 ASN A C 1
ATOM 1002 O O . ASN A 1 121 ? -17.782 4.369 11.005 1.00 94.19 121 ASN A O 1
ATOM 1006 N N . LEU A 1 122 ? -19.958 4.882 11.281 1.00 94.81 122 LEU A N 1
ATOM 1007 C CA . LEU A 1 122 ? -20.068 5.756 10.110 1.00 94.81 122 LEU A CA 1
ATOM 1008 C C . LEU A 1 122 ? -18.960 6.820 10.047 1.00 94.81 122 LEU A C 1
ATOM 1010 O O . LEU A 1 122 ? -18.434 7.098 8.971 1.00 94.81 122 LEU A O 1
ATOM 1014 N N . PHE A 1 123 ? -18.57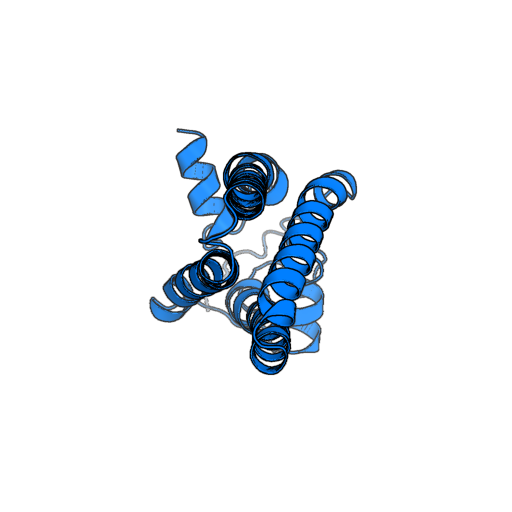2 7.399 11.186 1.00 95.25 123 PHE A N 1
ATOM 1015 C CA . PHE A 1 123 ? -17.526 8.422 11.227 1.00 95.25 123 PHE A CA 1
ATOM 1016 C C . PHE A 1 123 ? -16.154 7.864 10.811 1.00 95.25 123 PHE A C 1
ATOM 1018 O O . PHE A 1 123 ? -15.446 8.482 10.009 1.00 95.25 123 PHE A O 1
ATOM 1025 N N . TYR A 1 124 ? -15.790 6.676 11.302 1.00 93.19 124 TYR A N 1
ATOM 1026 C CA . TYR A 1 124 ? -14.552 5.996 10.906 1.00 93.19 124 TYR A CA 1
ATOM 1027 C C . TYR A 1 124 ? -14.568 5.613 9.426 1.00 93.19 124 TYR A C 1
ATOM 1029 O O . TYR A 1 124 ? -13.594 5.869 8.715 1.00 93.19 124 TYR A O 1
ATOM 1037 N N . LEU A 1 125 ? -15.684 5.062 8.946 1.00 94.75 125 LEU A N 1
ATOM 1038 C CA . LEU A 1 125 ? -15.849 4.692 7.543 1.00 94.75 125 LEU A CA 1
ATOM 1039 C C . LEU A 1 125 ? -15.670 5.904 6.614 1.00 94.75 125 LEU A C 1
ATOM 1041 O O . LEU A 1 125 ? -14.892 5.842 5.659 1.00 94.75 125 LEU A O 1
ATOM 1045 N N . LEU A 1 126 ? -16.331 7.025 6.921 1.00 95.31 126 LEU A N 1
ATOM 1046 C CA . LEU A 1 126 ? -16.198 8.273 6.163 1.00 95.31 126 LEU A CA 1
ATOM 1047 C C . LEU A 1 126 ? -14.763 8.807 6.193 1.00 95.31 126 LEU A C 1
ATOM 1049 O O . LEU A 1 126 ? -14.250 9.235 5.161 1.00 95.31 126 LEU A O 1
ATOM 1053 N N . THR A 1 127 ? -14.085 8.731 7.340 1.00 93.94 127 THR A N 1
ATOM 1054 C CA . THR A 1 127 ? -12.681 9.151 7.466 1.00 93.94 127 THR A CA 1
ATOM 1055 C C . THR A 1 127 ? -11.767 8.329 6.550 1.00 93.94 127 THR A C 1
ATOM 1057 O O . THR A 1 127 ? -10.967 8.896 5.802 1.00 93.94 127 THR A O 1
ATOM 1060 N N . LEU A 1 128 ? -11.911 6.998 6.544 1.00 93.50 128 LEU A N 1
ATOM 1061 C CA . LEU A 1 128 ? -11.139 6.116 5.661 1.00 93.50 128 LEU A CA 1
ATOM 1062 C C . LEU A 1 128 ? -11.444 6.379 4.178 1.00 93.50 128 LEU A C 1
ATOM 1064 O O . LEU A 1 128 ? -10.524 6.397 3.357 1.00 93.50 128 LEU A O 1
ATOM 1068 N N . LEU A 1 129 ? -12.711 6.626 3.831 1.00 93.94 129 LEU A N 1
ATOM 1069 C CA . LEU A 1 129 ? -13.124 6.978 2.470 1.00 93.94 129 LEU A CA 1
ATOM 1070 C C . LEU A 1 129 ? -12.507 8.299 2.008 1.00 93.94 129 LEU A C 1
ATOM 1072 O O . LEU A 1 129 ? -11.936 8.355 0.919 1.00 93.94 129 LEU A O 1
ATOM 1076 N N . VAL A 1 130 ? -12.565 9.346 2.835 1.00 93.19 130 VAL A N 1
ATOM 1077 C CA . VAL A 1 130 ? -11.960 10.650 2.525 1.00 93.19 130 VAL A CA 1
ATOM 1078 C C . VAL A 1 130 ? -10.458 10.501 2.302 1.00 93.19 130 VAL A C 1
ATOM 1080 O O . VAL A 1 130 ? -9.945 11.015 1.310 1.00 93.19 130 VAL A O 1
ATOM 1083 N N . LEU A 1 131 ? -9.754 9.745 3.150 1.00 92.00 131 LEU A N 1
ATOM 1084 C CA . LEU A 1 131 ? -8.323 9.485 2.964 1.00 92.00 131 LEU A CA 1
ATOM 1085 C C . LEU A 1 131 ? -8.030 8.834 1.607 1.00 92.00 131 LEU A C 1
ATOM 1087 O O . LEU A 1 131 ? -7.123 9.279 0.906 1.00 92.00 131 LEU A O 1
ATOM 1091 N N . ILE A 1 132 ? -8.819 7.840 1.192 1.00 89.81 132 ILE A N 1
ATOM 1092 C CA . ILE A 1 132 ? -8.664 7.193 -0.121 1.00 89.81 132 ILE A CA 1
ATOM 1093 C C . ILE A 1 132 ? -8.924 8.180 -1.255 1.00 89.81 132 ILE A C 1
ATOM 1095 O O . ILE A 1 132 ? -8.125 8.263 -2.189 1.00 89.81 132 ILE A O 1
ATOM 1099 N N . VAL A 1 133 ? -10.012 8.947 -1.181 1.00 89.38 133 VAL A N 1
ATOM 1100 C CA . VAL A 1 133 ? -10.360 9.931 -2.213 1.00 89.38 133 VAL A CA 1
ATOM 1101 C C . VAL A 1 133 ? -9.262 10.983 -2.344 1.00 89.38 133 VAL A C 1
ATOM 1103 O O . VAL A 1 133 ? -8.826 11.274 -3.455 1.00 89.38 133 VAL A O 1
ATOM 1106 N N . VAL A 1 134 ? -8.735 11.503 -1.235 1.00 86.19 134 VAL A N 1
ATOM 1107 C CA . VAL A 1 134 ? -7.637 12.478 -1.262 1.00 86.19 134 VAL A CA 1
ATOM 1108 C C . VAL A 1 134 ? -6.363 11.840 -1.825 1.00 86.19 134 VAL A C 1
ATOM 1110 O O . VAL A 1 134 ? -5.723 12.398 -2.720 1.00 86.19 134 VAL A O 1
ATOM 1113 N N . MET A 1 135 ? -6.007 10.639 -1.370 1.00 83.94 135 MET A N 1
ATOM 1114 C CA . MET A 1 135 ? -4.805 9.944 -1.825 1.00 83.94 135 MET A CA 1
ATOM 1115 C C . MET A 1 135 ? -4.831 9.610 -3.322 1.00 83.94 135 MET A C 1
ATOM 1117 O O . MET A 1 135 ? -3.841 9.850 -4.014 1.00 83.94 135 MET A O 1
ATOM 1121 N N . PHE A 1 136 ? -5.925 9.036 -3.831 1.00 79.75 136 PHE A N 1
ATOM 1122 C CA . PHE A 1 136 ? -6.014 8.535 -5.209 1.00 79.75 136 PHE A CA 1
ATOM 1123 C C . PHE A 1 136 ? -6.650 9.512 -6.188 1.00 79.75 136 PHE A C 1
ATOM 1125 O O . PHE A 1 136 ? -6.325 9.450 -7.370 1.00 79.75 136 PHE A O 1
ATOM 1132 N N . GLY A 1 137 ? -7.526 10.399 -5.725 1.00 75.88 137 GLY A N 1
ATOM 1133 C CA . GLY A 1 137 ? -8.163 11.419 -6.553 1.00 75.88 137 GLY A CA 1
ATOM 1134 C C . GLY A 1 137 ? -7.293 12.660 -6.732 1.00 75.88 137 GLY A C 1
ATOM 1135 O O . GLY A 1 137 ? -7.254 13.218 -7.823 1.00 75.88 137 GLY A O 1
ATOM 1136 N N . ILE A 1 138 ? -6.552 13.063 -5.694 1.00 70.12 138 ILE A N 1
ATOM 1137 C CA . ILE A 1 138 ? -5.800 14.327 -5.699 1.00 70.12 138 ILE A CA 1
ATOM 1138 C C . ILE A 1 138 ? -4.296 14.056 -5.752 1.00 70.12 138 ILE A C 1
ATOM 1140 O O . ILE A 1 138 ? -3.614 14.444 -6.697 1.00 70.12 138 ILE A O 1
ATOM 1144 N N . VAL A 1 139 ? -3.746 13.346 -4.769 1.00 68.12 139 VAL A N 1
ATOM 1145 C CA . VAL A 1 139 ? -2.287 13.314 -4.589 1.00 68.12 139 VAL A CA 1
ATOM 1146 C C . VAL A 1 139 ? -1.589 12.411 -5.615 1.00 68.12 139 VAL A C 1
ATOM 1148 O O . VAL A 1 139 ? -0.630 12.816 -6.272 1.00 68.12 139 VAL A O 1
ATOM 1151 N N . LYS A 1 140 ? -2.061 11.178 -5.810 1.00 68.31 140 LYS A N 1
ATOM 1152 C CA . LYS A 1 140 ? -1.396 10.207 -6.692 1.00 68.31 140 LYS A CA 1
ATOM 1153 C C . LYS A 1 140 ? -1.359 10.625 -8.178 1.00 68.31 140 LYS A C 1
ATOM 1155 O O . LYS A 1 140 ? -0.265 10.584 -8.749 1.00 68.31 140 LYS A O 1
ATOM 1160 N N . PRO A 1 141 ? -2.474 11.019 -8.826 1.00 59.91 141 PRO A N 1
ATOM 1161 C CA . PRO A 1 141 ? -2.475 11.329 -10.255 1.00 59.91 141 PRO A CA 1
ATOM 1162 C C . PRO A 1 141 ? -1.833 12.682 -10.574 1.00 59.91 141 PRO A C 1
ATOM 1164 O O . PRO A 1 141 ? -1.146 12.779 -11.590 1.00 59.91 141 PRO A O 1
ATOM 1167 N N . PHE A 1 142 ? -2.005 13.697 -9.722 1.00 54.06 142 PHE A N 1
ATOM 1168 C CA . PHE A 1 142 ? -1.505 15.045 -10.006 1.00 54.06 142 PHE A CA 1
ATOM 1169 C C . PHE A 1 142 ? -0.070 15.273 -9.538 1.00 54.06 142 PHE A C 1
ATOM 1171 O O . PHE A 1 142 ? 0.666 16.003 -10.195 1.00 54.06 142 PHE A O 1
ATOM 1178 N N . ILE A 1 143 ? 0.342 14.632 -8.442 1.00 58.84 143 ILE A N 1
ATOM 1179 C CA . ILE A 1 143 ? 1.616 14.941 -7.787 1.00 58.84 143 ILE A CA 1
ATOM 1180 C C . ILE A 1 143 ? 2.638 13.823 -8.038 1.00 58.84 143 ILE A C 1
ATOM 1182 O O . ILE A 1 143 ? 3.713 14.071 -8.575 1.00 58.84 143 ILE A O 1
ATOM 1186 N N . VAL A 1 144 ? 2.301 12.568 -7.719 1.00 60.47 144 VAL A N 1
ATOM 1187 C CA . VAL A 1 144 ? 3.281 11.458 -7.712 1.00 60.47 144 VAL A CA 1
ATOM 1188 C C . VAL A 1 144 ? 3.516 10.848 -9.098 1.00 60.47 144 VAL A C 1
ATOM 1190 O O . VAL A 1 144 ? 4.641 10.482 -9.445 1.00 60.47 144 VAL A O 1
ATOM 1193 N N . CYS A 1 145 ? 2.459 10.683 -9.896 1.00 63.69 145 CYS A N 1
ATOM 1194 C CA . CYS A 1 145 ? 2.533 9.968 -11.174 1.00 63.69 145 CYS A CA 1
ATOM 1195 C C . CYS A 1 145 ? 2.680 10.873 -12.401 1.00 63.69 145 CYS A C 1
ATOM 1197 O O . CYS A 1 145 ? 3.077 10.373 -13.452 1.00 63.69 145 CYS A O 1
ATOM 1199 N N . ALA A 1 146 ? 2.448 12.183 -12.269 1.00 59.25 146 ALA A N 1
ATOM 1200 C CA . ALA A 1 146 ? 2.590 13.144 -13.364 1.00 59.25 146 ALA A CA 1
ATOM 1201 C C . ALA A 1 146 ? 4.034 13.266 -13.889 1.00 59.25 146 ALA A C 1
ATOM 1203 O O . ALA A 1 146 ? 4.244 13.610 -15.049 1.00 59.25 146 ALA A O 1
ATOM 1204 N N . THR A 1 147 ? 5.029 12.960 -13.054 1.00 60.84 147 THR A N 1
ATOM 1205 C CA . THR A 1 147 ? 6.461 13.066 -13.378 1.00 60.84 147 THR A CA 1
ATOM 1206 C C . THR A 1 147 ? 7.090 11.729 -13.775 1.00 60.84 147 THR A C 1
ATOM 1208 O O . THR A 1 147 ? 8.240 11.685 -14.213 1.00 60.84 147 THR A O 1
ATOM 1211 N N . CYS A 1 148 ? 6.365 10.614 -13.632 1.00 65.31 148 CYS A N 1
ATOM 1212 C CA . CYS A 1 148 ? 6.908 9.292 -13.915 1.00 65.31 148 CYS A CA 1
ATOM 1213 C C . CYS A 1 148 ? 6.912 9.026 -15.426 1.00 65.31 148 CYS A C 1
ATOM 1215 O O . CYS A 1 148 ? 5.867 8.999 -16.077 1.00 65.31 148 CYS A O 1
ATOM 1217 N N . GLN A 1 149 ? 8.086 8.771 -16.006 1.00 63.66 149 GLN A N 1
ATOM 1218 C CA . GLN A 1 149 ? 8.191 8.456 -17.434 1.00 63.66 149 GLN A CA 1
ATOM 1219 C C . GLN A 1 149 ? 7.798 7.006 -17.763 1.00 63.66 149 GLN A C 1
ATOM 1221 O O . GLN A 1 149 ? 7.486 6.720 -18.917 1.00 63.66 149 GLN A O 1
ATOM 1226 N N . TYR A 1 150 ? 7.711 6.112 -16.770 1.00 67.31 150 TYR A N 1
ATOM 1227 C CA . TYR A 1 150 ? 7.400 4.697 -16.988 1.00 67.31 150 TYR A CA 1
ATOM 1228 C C . TYR A 1 150 ? 5.931 4.490 -17.400 1.00 67.31 150 TYR A C 1
ATOM 1230 O O . TYR A 1 150 ? 5.019 4.536 -16.574 1.00 67.31 150 TYR A O 1
ATOM 1238 N N . SER A 1 151 ? 5.706 4.243 -18.693 1.00 62.72 151 SER A N 1
ATOM 1239 C CA . SER A 1 151 ? 4.386 4.031 -19.314 1.00 62.72 151 SER A CA 1
ATOM 1240 C C . SER A 1 151 ? 3.649 2.794 -18.797 1.00 62.72 151 SER A C 1
ATOM 1242 O O . SER A 1 151 ? 2.423 2.762 -18.793 1.00 62.72 151 SER A O 1
ATOM 1244 N N . HIS A 1 152 ? 4.380 1.787 -18.315 1.00 65.00 152 HIS A N 1
ATOM 1245 C CA . HIS A 1 152 ? 3.797 0.570 -17.748 1.00 65.00 152 HIS A CA 1
ATOM 1246 C C . HIS A 1 152 ? 3.542 0.667 -16.235 1.00 65.00 152 HIS A C 1
ATOM 1248 O O . HIS A 1 152 ? 3.111 -0.311 -15.621 1.00 65.00 152 HIS A O 1
ATOM 1254 N N . CYS A 1 153 ? 3.771 1.836 -15.624 1.00 65.81 153 CYS A N 1
ATOM 1255 C CA . CYS A 1 153 ? 3.361 2.098 -14.250 1.00 65.81 153 CYS A CA 1
ATOM 1256 C C . CYS A 1 153 ? 1.843 2.290 -14.188 1.00 65.81 153 CYS A C 1
ATOM 1258 O O . CYS A 1 153 ? 1.297 3.175 -14.850 1.00 65.81 153 CYS A O 1
ATOM 1260 N N . PHE A 1 154 ? 1.163 1.535 -13.322 1.00 60.94 154 PHE A N 1
ATOM 1261 C CA . PHE A 1 154 ? -0.281 1.682 -13.114 1.00 60.94 154 PHE A CA 1
ATOM 1262 C C . PHE A 1 154 ? -0.673 3.107 -12.690 1.00 60.94 154 PHE A C 1
ATOM 1264 O O . PHE A 1 154 ? -1.711 3.626 -13.091 1.00 60.94 154 PHE A O 1
ATOM 1271 N N . GLY A 1 155 ? 0.191 3.776 -11.923 1.00 61.16 155 GLY A N 1
ATOM 1272 C CA . GLY A 1 155 ? -0.037 5.152 -11.498 1.00 61.16 155 GLY A CA 1
ATOM 1273 C C . GLY A 1 155 ? -0.058 6.168 -12.648 1.00 61.16 155 GLY A C 1
ATOM 1274 O O . GLY A 1 155 ? -0.869 7.091 -12.624 1.00 61.16 155 GLY A O 1
ATOM 1275 N N . LYS A 1 156 ? 0.771 5.976 -13.685 1.00 63.19 156 LYS A N 1
ATOM 1276 C CA . LYS A 1 156 ? 0.799 6.862 -14.860 1.00 63.19 156 LYS A CA 1
ATOM 1277 C C . LYS A 1 156 ? -0.439 6.669 -15.736 1.00 63.19 156 LYS A C 1
ATOM 1279 O O . LYS A 1 156 ? -1.081 7.644 -16.102 1.00 63.19 156 LYS A O 1
ATOM 1284 N N . ALA A 1 157 ? -0.833 5.415 -15.970 1.00 59.75 157 ALA A N 1
ATOM 1285 C CA . ALA A 1 157 ? -2.038 5.090 -16.736 1.00 59.75 157 ALA A CA 1
ATOM 1286 C C . ALA A 1 157 ? -3.320 5.703 -16.138 1.00 59.75 157 ALA A C 1
ATOM 1288 O O . ALA A 1 157 ? -4.241 6.043 -16.877 1.00 59.75 157 ALA A O 1
ATOM 1289 N N . LEU A 1 158 ? -3.381 5.857 -14.809 1.00 56.72 158 LEU A N 1
ATOM 1290 C CA . LEU A 1 158 ? -4.463 6.574 -14.131 1.00 56.72 158 LEU A CA 1
ATOM 1291 C C . LEU A 1 158 ? -4.358 8.098 -14.306 1.00 56.72 158 LEU A C 1
ATOM 1293 O O . LEU A 1 158 ? -5.364 8.734 -14.602 1.00 56.72 158 LEU A O 1
ATOM 1297 N N . SER A 1 159 ? -3.160 8.681 -14.177 1.00 58.16 159 SER A N 1
ATOM 1298 C CA . SER A 1 159 ? -2.931 10.124 -14.384 1.00 58.16 159 SER A CA 1
ATOM 1299 C C . SER A 1 159 ? -3.307 10.577 -15.805 1.00 58.16 159 SER A C 1
ATOM 1301 O O . SER A 1 159 ? -4.023 11.564 -15.971 1.00 58.16 159 SER A O 1
ATOM 1303 N N . ASP A 1 160 ? -2.924 9.807 -16.829 1.00 60.78 160 ASP A N 1
ATOM 1304 C CA . ASP A 1 160 ? -3.200 10.122 -18.241 1.00 60.78 160 ASP A CA 1
ATOM 1305 C C . ASP A 1 160 ? -4.695 10.035 -18.610 1.00 60.78 160 ASP A C 1
ATOM 1307 O O . ASP A 1 160 ? -5.116 10.579 -19.635 1.00 60.78 160 ASP A O 1
ATOM 1311 N N . LYS A 1 161 ? -5.505 9.333 -17.803 1.00 58.00 161 LYS A N 1
ATOM 1312 C CA . LYS A 1 161 ? -6.968 9.302 -17.950 1.00 58.00 161 LYS A CA 1
ATOM 1313 C C . LYS A 1 161 ? -7.659 10.476 -17.264 1.00 58.00 161 LYS A C 1
ATOM 1315 O O . LYS A 1 161 ? -8.692 10.894 -17.752 1.00 58.00 161 LYS A O 1
ATOM 1320 N N . VAL A 1 162 ? -7.112 10.979 -16.157 1.00 56.88 162 VAL A N 1
ATOM 1321 C CA . VAL A 1 162 ? -7.686 12.113 -15.405 1.00 56.88 162 VAL A CA 1
ATOM 1322 C C . VAL A 1 162 ? -7.410 13.454 -16.097 1.00 56.88 162 VAL A C 1
ATOM 1324 O O . VAL A 1 162 ? -8.171 14.397 -15.927 1.00 56.88 162 VAL A O 1
ATOM 1327 N N . LYS A 1 163 ? -6.326 13.556 -16.878 1.00 55.00 163 LYS A N 1
ATOM 1328 C CA . LYS A 1 163 ? -5.983 14.766 -17.651 1.00 55.00 163 LYS A CA 1
ATOM 1329 C C . LYS A 1 163 ? -6.738 14.921 -18.979 1.00 55.00 163 LYS A C 1
ATOM 1331 O O . LYS A 1 163 ? -6.545 15.939 -19.640 1.00 55.00 163 LYS A O 1
ATOM 1336 N N . ARG A 1 164 ? -7.501 13.913 -19.400 1.00 50.75 164 ARG A N 1
ATOM 1337 C CA . ARG A 1 164 ? -8.342 13.950 -20.604 1.00 50.75 164 ARG A CA 1
ATOM 1338 C C . ARG A 1 164 ? -9.772 14.271 -20.220 1.00 50.75 164 ARG A C 1
ATOM 1340 O O . ARG A 1 164 ? -10.402 15.001 -21.008 1.00 50.75 164 ARG A O 1
#

Foldseek 3Di:
DDPPDPPVPPAPPADVVLVVQQVVLVVVLLVLLLVLCCVPPVVVSVVLVVLVVCCLLCLPQVLDLLADPCACHDHLSDCSSVSSVVPHHRDYDDRDPCSLVVNVVSVCCNLVNSLVSCVVPPVSNVSSVVSCCCNLVPSQLPRRQVSDPDPRDPSVVSNVVVVD

=== Feature glossary =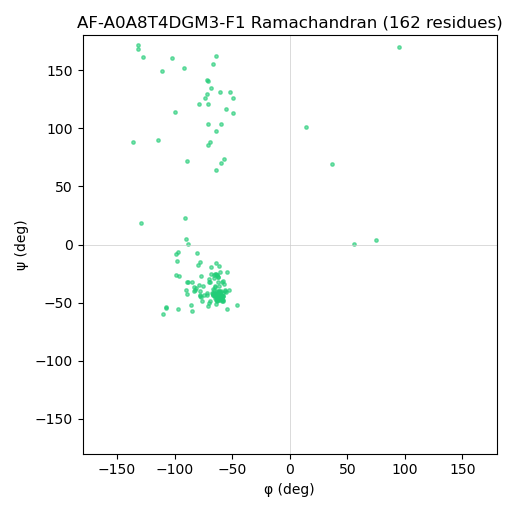==
Reading guide. The protein is described through the following features:

Foldseek 3Di. A 3Di character summarizes, for each residue, the relative orientation of the Cα frame of its nearest spatial neighbor. Because it encodes fold topology rather than chemistry, 3Di alignments detect remote structural similarity that sequence alignment misses.

Contact-map, Ramachandran, and PAE plots. Plot images: a contact map (which residues are close in 3D, as an N×N binary image), a Ramachandran scatter (backbone torsion angles, revealing secondary-structure composition at a glance), and — for AlphaFold structures — a PAE heatmap (pairwise prediction confidence).

Radius of gyration, Cα contacts, bounding box. Radius of gyration (Rg) is the root-mean-square distance of Cα atoms from their centroid — a single number for overall size and compactness. A globular domain of N residues has Rg ≈ 2.2·N^0.38 Å; an extended or disordered chain has a much larger Rg. The Cα contact count is the number of residue pairs whose Cα atoms are within 8 Å and are more than four positions apart in sequence — a standard proxy for tertiary packing density. The bounding box is the smallest axis-aligned box enclosing all Cα atoms.

Secondary structure (8-state, DSSP). Eight-state secondary structure (DSSP): H is the canonical α-helix, G the tighter 3₁₀-helix, I the wider π-helix; E/B are β-structure, T and S are turns and bends, and '-' is everything else. DSSP derives these from the pattern of main-chain N–H···O=C hydrogen bonds, not from the sequence.

B-factor. B-factor (Debye–Waller factor) reflects atomic displacement in the crystal lattice. It is an experimental observable (units Å²), not a prediction; low values mean the atom is pinned down, high values mean it moves or is heterogeneous across the crystal.

pLDDT. pLDDT is the predicted lDDT-Cα score: AlphaFold's confidence that the local environment of each residue (all inter-atomic distances within 15 Å) is correctly placed. It is a per-residue number between 0 and 100, with higher meaning more reliable.

Nearest PDB structures. Nearest PDB neighbors are the top structural matches found by Foldseek when searching this structure against the entire Protein Data Bank. Each hit reports a TM-score (0 to 1; >0.5 almost always implies the same fold) and an E-value. These are *structural* homologs — they may share no detectable sequence similarity.

Solvent-accessible surface area. Accessible surface area quantifies burial. A residue with SASA near zero is packed into the hydrophobic core; one with SASA >100 Å² sits on the surface. Computed here via the Shrake–Rupley numerical algorithm with a 1.4 Å probe.

Rendered structure images. Structure images are PyMOL renders from six orthogonal camera directions. Cartoon representation draws helices as coils and strands as arrows; sticks shows the backbone as bonds; surface shows the solvent-excluded envelope. Rainbow coloring maps sequence position to hue (blue→red, N→C); chain coloring assigns a distinct color per polypeptide.

Backbone torsions (φ/ψ). φ (phi) and ψ (psi) are the two rotatable backbone dihedrals per residue: φ is the C(i-1)–N–Cα–C torsion, ψ is the N–Cα–C–N(i+1) torsion, both in degrees on (−180°, 180°]. α-helical residues cluster near (−60°, −45°); β-strand residues near (−120°, +130°). A Ramachandran plot is simply a scatter of (φ, ψ) for every residue.

Predicted aligned error. Predicted Aligned Error (PAE) is an AlphaFold confidence matrix: entry (i, j) is the expected error in the position of residue j, in ångströms, when the prediction is superimposed on the true structure at residue i. Low PAE within a block of residues means that block is internally rigid and well-predicted; high PAE between two blocks means their relative placement is uncertain even if each block individually is confident.

mmCIF coordinates. Structure coordinates are given as an mmCIF _atom_site loop: one row per atom with element, residue name, chain id, sequence number, and x/y/z position in Å. Only the four main-chain atoms per residue are included here; side chains are omitted to keep the record compact.

InterPro / GO / CATH / organism. Database cross-references. InterPro integrates a dozen domain/family signature databases into unified entries with residue-range hits. GO terms attach function/process/location labels with evidence codes. CATH codes position the fold in a four-level structural taxonomy. Organism is the NCBI-taxonomy species name.

Secondary structure (3-state, P-SEA). SS3 is a coarse helix/strand/coil call (letters a/b/c) made by the P-SEA algorithm from inter-Cα distances and dihedrals. It is less detailed than DSSP but needs only Cα positions.

Sequence. Sequence gives the chain of amino acids in standard one-letter code (A=alanine, C=cysteine, …, Y=tyrosine), read N→C. It is the only feature that is directly encoded by the gene; all structural features are derived from the folded form of this sequence.